Protein AF-A0A2G5SAI1-F1 (afdb_monomer)

Nearest PDB structures (foldseek):
  5xy3-assembly1_M  TM=5.876E-01  e=2.403E-03  Trichomonas vaginalis
  4n4i-assembly1_A  TM=6.381E-01  e=8.136E-03  Mus musculus
  4n4g-assembly1_A  TM=5.969E-01  e=5.903E-03  Mus musculus
  4ns5-assembly1_A  TM=6.310E-01  e=1.052E-02  Homo sapiens
  1lel-assembly1_B-2  TM=3.858E-01  e=8.335E+00  Gallus gallus

Sequence (165 aa):
MIRNRRGLKSGDVVWAGAYPAFLLRQKNSNRWVVEYFGFSNPVGTEKIQNLVAFHINDHAPCPQGESDANFAEAMTETIQFLVDDGCEWGASGRRTVPASFAQKYGLVRHVGAAMDRTVEDDLDETIEEKHEVHVVEPKKKSVQNRMIFIVAVVIVAVFILWYFM

Radius of gyration: 23.04 Å; Cα contacts (8 Å, |Δi|>4): 207; chains: 1; bounding box: 53×70×50 Å

pLDDT: mean 77.82, std 23.18, range [29.17, 98.12]

Organism: NCBI:txid1611254

Secondary structure (DSSP, 8-state):
---------TT-EEEETTEEEEEEEEEETTEEEEEESSTT--EEEEEGGGEEE-BTTEE-PPPTTS-HHHHHHHHHHHHHHHHHTT-SBS-SS--SPPHHHHHHH--EE-S--------------------------------S-HHHHHHHHHHHHHHHHHHT-

Mean predicted aligned error: 15.46 Å

Structure (mmCIF, N/CA/C/O backbone):
data_AF-A0A2G5SAI1-F1
#
_entry.id   AF-A0A2G5SAI1-F1
#
loop_
_atom_site.group_PDB
_atom_site.id
_atom_site.type_symbol
_atom_site.label_atom_id
_atom_site.label_alt_id
_atom_site.label_comp_id
_atom_site.label_asym_id
_atom_site.label_entity_id
_atom_site.label_seq_id
_atom_site.pdbx_PDB_ins_code
_atom_site.Cartn_x
_atom_site.Cartn_y
_atom_site.Cartn_z
_atom_site.occupancy
_atom_site.B_iso_or_equiv
_atom_site.auth_seq_id
_atom_site.auth_comp_id
_atom_site.auth_asym_id
_atom_site.auth_atom_id
_atom_site.pdbx_PDB_model_num
ATOM 1 N N . MET A 1 1 ? -22.150 -13.612 19.525 1.00 33.25 1 MET A N 1
ATOM 2 C CA . MET A 1 1 ? -21.161 -13.685 18.427 1.00 33.25 1 MET A CA 1
ATOM 3 C C . MET A 1 1 ? -20.909 -12.267 17.928 1.00 33.25 1 MET A C 1
ATOM 5 O O . MET A 1 1 ? -21.694 -11.747 17.146 1.00 33.25 1 MET A O 1
ATOM 9 N N . ILE A 1 2 ? -19.897 -11.589 18.474 1.00 29.17 2 ILE A N 1
ATOM 10 C CA . ILE A 1 2 ? -19.568 -10.210 18.091 1.00 29.17 2 ILE A CA 1
ATOM 11 C C . ILE A 1 2 ? -18.911 -10.281 16.711 1.00 29.17 2 ILE A C 1
ATOM 13 O O . ILE A 1 2 ? -17.777 -10.736 16.575 1.00 29.17 2 ILE A O 1
ATOM 17 N N . ARG A 1 3 ? -19.660 -9.897 15.672 1.00 42.19 3 ARG A N 1
ATOM 18 C CA . ARG A 1 3 ? -19.129 -9.684 14.323 1.00 42.19 3 ARG A CA 1
ATOM 19 C C . ARG A 1 3 ? -18.162 -8.502 14.399 1.00 42.19 3 ARG A C 1
ATOM 21 O O . ARG A 1 3 ? -18.578 -7.357 14.265 1.00 42.19 3 ARG A O 1
ATOM 28 N N . ASN A 1 4 ? -16.879 -8.771 14.636 1.00 37.00 4 ASN A N 1
ATOM 29 C CA . ASN A 1 4 ? -15.827 -7.782 14.423 1.00 37.00 4 ASN A CA 1
ATOM 30 C C . ASN A 1 4 ? -15.786 -7.484 12.922 1.00 37.00 4 ASN A C 1
ATOM 32 O O . ASN A 1 4 ? -15.075 -8.152 12.176 1.00 37.00 4 ASN A O 1
ATOM 36 N N . ARG A 1 5 ? -16.568 -6.497 12.467 1.00 50.12 5 ARG A N 1
ATOM 37 C CA . ARG A 1 5 ? -16.341 -5.841 11.179 1.00 50.12 5 ARG A CA 1
ATOM 38 C C . ARG A 1 5 ? -14.973 -5.174 11.292 1.00 50.12 5 ARG A C 1
ATOM 40 O O . ARG A 1 5 ? -14.869 -4.052 11.779 1.00 50.12 5 ARG A O 1
ATOM 47 N N . ARG A 1 6 ? -13.906 -5.903 10.956 1.00 68.19 6 ARG A N 1
ATOM 48 C CA . ARG A 1 6 ? -12.541 -5.372 10.964 1.00 68.19 6 ARG A CA 1
ATOM 49 C C . ARG A 1 6 ? -12.447 -4.435 9.764 1.00 68.19 6 ARG A C 1
ATOM 51 O O . ARG A 1 6 ? -12.173 -4.868 8.654 1.00 68.19 6 ARG A O 1
ATOM 58 N N . GLY A 1 7 ? -12.841 -3.181 9.962 1.00 84.62 7 GLY A N 1
ATOM 59 C CA . GLY A 1 7 ? -12.634 -2.118 8.987 1.00 84.62 7 GLY A CA 1
ATOM 60 C C . GLY A 1 7 ? -11.156 -1.747 8.899 1.00 84.62 7 GLY A C 1
ATOM 61 O O . GLY A 1 7 ? -10.344 -2.214 9.698 1.00 84.62 7 GLY A O 1
ATOM 62 N N . LEU A 1 8 ? -10.827 -0.902 7.926 1.00 92.56 8 LEU A N 1
ATOM 63 C CA . LEU A 1 8 ? -9.523 -0.247 7.875 1.00 92.56 8 LEU A CA 1
ATOM 64 C C . LEU A 1 8 ? -9.432 0.816 8.976 1.00 92.56 8 LEU A C 1
ATOM 66 O O . LEU A 1 8 ? -10.430 1.476 9.284 1.00 92.56 8 LEU A O 1
ATOM 70 N N . LYS A 1 9 ? -8.242 0.992 9.542 1.00 95.00 9 LYS A N 1
ATOM 71 C CA . LYS A 1 9 ? -7.927 2.012 10.549 1.00 95.00 9 LYS A CA 1
ATOM 72 C C . LYS A 1 9 ? -6.647 2.763 10.178 1.00 95.00 9 LYS A C 1
ATOM 74 O O . LYS A 1 9 ? -5.851 2.304 9.366 1.00 95.00 9 LYS A O 1
ATOM 79 N N . SER A 1 10 ? -6.443 3.921 10.802 1.00 95.75 10 SER A N 1
ATOM 80 C CA . SER A 1 10 ? -5.140 4.589 10.767 1.00 95.75 10 SER A CA 1
ATOM 81 C C . SER A 1 10 ? -4.053 3.651 11.285 1.00 95.75 10 SER A C 1
ATOM 83 O O . SER A 1 10 ? -4.265 2.956 12.281 1.00 95.75 10 SER A O 1
ATOM 85 N N . GLY A 1 11 ? -2.906 3.653 10.619 1.00 95.44 11 GLY A N 1
ATOM 86 C CA . GLY A 1 11 ? -1.799 2.749 10.904 1.00 95.44 11 GLY A CA 1
ATOM 87 C C . GLY A 1 11 ? -1.801 1.458 10.089 1.00 95.44 11 GLY A C 1
ATOM 88 O O . GLY A 1 11 ? -0.817 0.732 10.129 1.00 95.44 11 GLY A O 1
ATOM 89 N N . ASP A 1 12 ? -2.879 1.154 9.361 1.00 96.88 12 ASP A N 1
ATOM 90 C CA . ASP A 1 12 ? -2.899 -0.030 8.503 1.00 96.88 12 ASP A CA 1
ATOM 91 C C . ASP A 1 12 ? -2.039 0.186 7.244 1.00 96.88 12 ASP A C 1
ATOM 93 O O . ASP A 1 12 ? -2.059 1.257 6.630 1.00 96.88 12 ASP A O 1
ATOM 97 N N . VAL A 1 13 ? -1.352 -0.874 6.821 1.00 97.94 13 VAL A N 1
ATOM 98 C CA . VAL A 1 13 ? -0.624 -0.965 5.550 1.00 97.94 13 VAL A CA 1
ATOM 99 C C . VAL A 1 13 ? -1.490 -1.688 4.519 1.00 97.94 13 VAL A C 1
ATOM 101 O O . VAL A 1 13 ? -2.051 -2.766 4.759 1.00 97.94 13 VAL A O 1
ATOM 104 N N . VAL A 1 14 ? -1.637 -1.076 3.351 1.00 97.81 14 VAL A N 1
ATOM 105 C CA . VAL A 1 14 ? -2.587 -1.487 2.317 1.00 97.81 14 VAL A CA 1
ATOM 106 C C . VAL A 1 14 ? -1.967 -1.411 0.931 1.00 97.81 14 VAL A C 1
ATOM 108 O O . VAL A 1 14 ? -1.034 -0.657 0.686 1.00 97.81 14 VAL A O 1
ATOM 111 N N . TRP A 1 15 ? -2.555 -2.139 -0.008 1.00 97.88 15 TRP A N 1
ATOM 112 C CA . TRP A 1 15 ? -2.487 -1.770 -1.414 1.00 97.88 15 TRP A CA 1
ATOM 113 C C . TRP A 1 15 ? -3.447 -0.614 -1.675 1.00 97.88 15 TRP A C 1
ATOM 115 O O . TRP A 1 15 ? -4.653 -0.753 -1.462 1.00 97.88 15 TRP A O 1
ATOM 125 N N . ALA A 1 16 ? -2.911 0.504 -2.152 1.00 96.88 16 ALA A N 1
ATOM 126 C CA . ALA A 1 16 ? -3.628 1.652 -2.682 1.00 96.88 16 ALA A CA 1
ATOM 127 C C . ALA A 1 16 ? -3.562 1.606 -4.217 1.00 96.88 16 ALA A C 1
ATOM 129 O O . ALA A 1 16 ? -2.612 2.066 -4.848 1.00 96.88 16 ALA A O 1
ATOM 130 N N . GLY A 1 17 ? -4.560 0.969 -4.832 1.00 94.25 17 GLY A N 1
ATOM 131 C CA . GLY A 1 17 ? -4.464 0.557 -6.232 1.00 94.25 17 GLY A CA 1
ATOM 132 C C . GLY A 1 17 ? -3.345 -0.469 -6.433 1.00 94.25 17 GLY A C 1
ATOM 133 O O . GLY A 1 17 ? -3.375 -1.530 -5.824 1.00 94.25 17 GLY A O 1
ATOM 134 N N . ALA A 1 18 ? -2.361 -0.165 -7.278 1.00 92.75 18 ALA A N 1
ATOM 135 C CA . ALA A 1 18 ? -1.226 -1.055 -7.544 1.00 92.75 18 ALA A CA 1
ATOM 136 C C . ALA A 1 18 ? 0.043 -0.693 -6.742 1.00 92.75 18 ALA A C 1
ATOM 138 O O . ALA A 1 18 ? 1.115 -1.195 -7.055 1.00 92.75 18 ALA A O 1
ATOM 139 N N . TYR A 1 19 ? -0.062 0.176 -5.730 1.00 96.56 19 TYR A N 1
ATOM 140 C CA . TYR A 1 19 ? 1.090 0.667 -4.968 1.00 96.56 19 TYR A CA 1
ATOM 141 C C . TYR A 1 19 ? 0.886 0.477 -3.452 1.00 96.56 19 TYR A C 1
ATOM 143 O O . TYR A 1 19 ? -0.233 0.702 -2.975 1.00 96.56 19 TYR A O 1
ATOM 151 N N . PRO A 1 20 ? 1.902 0.059 -2.674 1.00 97.56 20 PRO A N 1
ATOM 152 C CA . PRO A 1 20 ? 1.783 -0.047 -1.221 1.00 97.56 20 PRO A CA 1
ATOM 153 C C . PRO A 1 20 ? 1.688 1.325 -0.540 1.00 97.56 20 PRO A C 1
ATOM 155 O O . PRO A 1 20 ? 2.381 2.277 -0.899 1.00 97.56 20 PRO A O 1
ATOM 158 N N . ALA A 1 21 ? 0.835 1.434 0.476 1.00 97.94 21 ALA A N 1
ATOM 159 C CA . ALA A 1 21 ? 0.636 2.673 1.213 1.00 97.94 21 ALA A CA 1
ATOM 160 C C . ALA A 1 21 ? 0.277 2.442 2.683 1.00 97.94 21 ALA A C 1
ATOM 162 O O . ALA A 1 21 ? -0.311 1.428 3.062 1.00 97.94 21 ALA A O 1
ATOM 163 N N . PHE A 1 22 ? 0.582 3.441 3.499 1.00 97.31 22 PHE A N 1
ATOM 164 C CA . PHE A 1 22 ? 0.235 3.543 4.905 1.00 97.31 22 PHE A CA 1
ATOM 165 C C . PHE A 1 22 ? -0.989 4.450 5.089 1.00 97.31 22 PHE A C 1
ATOM 167 O O . PHE A 1 22 ? -1.076 5.548 4.529 1.00 97.31 22 PHE A O 1
ATOM 174 N N . LEU A 1 23 ? -1.973 4.010 5.875 1.00 97.69 23 LEU A N 1
ATOM 175 C CA . LEU A 1 23 ? -3.176 4.793 6.147 1.00 97.69 23 LEU A CA 1
ATOM 176 C C . LEU A 1 23 ? -2.934 5.809 7.263 1.00 97.69 23 LEU A C 1
ATOM 178 O O . LEU A 1 23 ? -2.861 5.458 8.438 1.00 97.69 23 LEU A O 1
ATOM 182 N N . LEU A 1 24 ? -2.928 7.097 6.921 1.00 97.62 24 LEU A N 1
ATOM 183 C CA . LEU A 1 24 ? -2.754 8.165 7.907 1.00 97.62 24 LEU A CA 1
ATOM 184 C C . LEU A 1 24 ? -4.052 8.449 8.665 1.00 97.62 24 LEU A C 1
ATOM 186 O O . LEU A 1 24 ? -4.107 8.424 9.896 1.00 97.62 24 LEU A O 1
ATOM 190 N N . ARG A 1 25 ? -5.131 8.737 7.931 1.00 96.38 25 ARG A N 1
ATOM 191 C CA . ARG A 1 25 ? -6.440 9.066 8.513 1.00 96.38 25 ARG A CA 1
ATOM 192 C C . ARG A 1 25 ? -7.574 8.922 7.519 1.00 96.38 25 ARG A C 1
ATOM 194 O O . ARG A 1 25 ? -7.410 9.150 6.320 1.00 96.38 25 ARG A 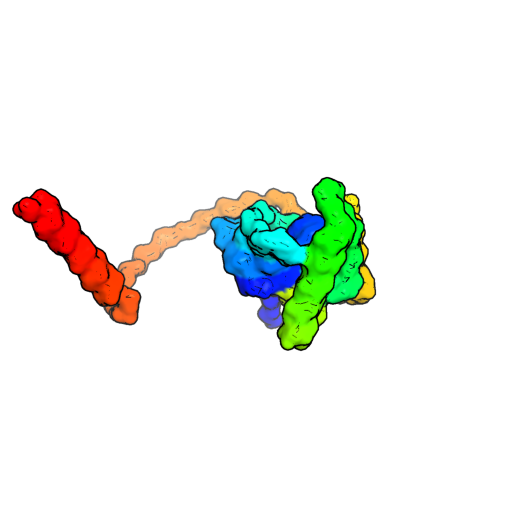O 1
ATOM 201 N N . GLN A 1 26 ? -8.765 8.659 8.037 1.00 96.00 26 GLN A N 1
ATOM 202 C CA . GLN A 1 26 ? -9.977 8.701 7.238 1.00 96.00 26 GLN A CA 1
ATOM 203 C C . GLN A 1 26 ? -10.340 10.160 6.918 1.00 96.00 26 GLN A C 1
ATOM 205 O O . GLN A 1 26 ? -10.448 11.003 7.810 1.00 96.00 26 GLN A O 1
ATOM 210 N N . LYS A 1 27 ? -10.502 10.482 5.630 1.00 94.56 27 LYS A N 1
ATOM 211 C CA . LYS A 1 27 ? -10.914 11.820 5.172 1.00 94.56 27 LYS A CA 1
ATOM 212 C C . LYS A 1 27 ? -12.430 11.982 5.248 1.00 94.56 27 LYS A C 1
ATOM 214 O O . LYS A 1 27 ? -12.912 13.044 5.624 1.00 94.56 27 LYS A O 1
ATOM 219 N N . ASN A 1 28 ? -13.163 10.945 4.849 1.00 93.56 28 ASN A N 1
ATOM 220 C CA . ASN A 1 28 ? -14.616 10.815 4.969 1.00 93.56 28 ASN A CA 1
ATOM 221 C C . ASN A 1 28 ? -15.012 9.330 4.860 1.00 93.56 28 ASN A C 1
ATOM 223 O O . ASN A 1 28 ? -14.145 8.466 4.728 1.00 93.56 28 ASN A O 1
ATOM 227 N N . SER A 1 29 ? -16.311 9.022 4.874 1.00 89.25 29 SER A N 1
ATOM 228 C CA . SER A 1 29 ? -16.820 7.641 4.840 1.00 89.25 29 SER A CA 1
ATOM 229 C C . SER A 1 29 ? -16.282 6.789 3.680 1.00 89.25 29 SER A C 1
ATOM 231 O O . SER A 1 29 ? -16.175 5.577 3.829 1.00 89.25 29 SER A O 1
ATOM 233 N N . ASN A 1 30 ? -15.888 7.400 2.557 1.00 93.75 30 ASN A N 1
ATOM 234 C CA . ASN A 1 30 ? -15.450 6.698 1.349 1.00 93.75 30 ASN A CA 1
ATOM 235 C C . ASN A 1 30 ? -13.981 6.968 0.966 1.00 93.75 30 ASN A C 1
ATOM 237 O O . ASN A 1 30 ? -13.507 6.462 -0.052 1.00 93.75 30 ASN A O 1
ATOM 241 N N . ARG A 1 31 ? -13.241 7.793 1.717 1.00 95.69 31 ARG A N 1
ATOM 242 C CA . ARG A 1 31 ? -11.877 8.197 1.341 1.00 95.69 31 ARG A CA 1
ATOM 243 C C . ARG A 1 31 ? -10.904 8.210 2.509 1.00 95.69 31 ARG A C 1
ATOM 245 O O . ARG A 1 31 ? -11.240 8.660 3.604 1.00 95.69 31 ARG A O 1
ATOM 252 N N . TRP A 1 32 ? -9.669 7.828 2.215 1.00 98.12 32 TRP A N 1
ATOM 253 C CA . TRP A 1 32 ? -8.536 7.826 3.133 1.00 98.12 32 TRP A CA 1
ATOM 254 C C . TRP A 1 32 ? -7.433 8.745 2.635 1.00 98.12 32 TRP A C 1
ATOM 256 O O . TRP A 1 32 ? -7.219 8.861 1.432 1.00 98.12 32 TRP A O 1
ATOM 266 N N . VAL A 1 33 ? -6.754 9.406 3.567 1.00 98.06 33 VAL A N 1
ATOM 267 C CA . VAL A 1 33 ? -5.447 10.010 3.314 1.00 98.06 33 VAL A CA 1
ATOM 268 C C . VAL A 1 33 ? -4.412 8.908 3.481 1.00 98.06 33 VAL A C 1
ATOM 270 O O . VAL A 1 33 ? -4.417 8.224 4.509 1.00 98.06 33 VAL A O 1
ATOM 273 N N . VAL A 1 34 ? -3.573 8.738 2.468 1.00 98.12 34 VAL A N 1
ATOM 274 C CA . VAL A 1 34 ? -2.578 7.665 2.394 1.00 98.12 34 VAL A CA 1
ATOM 275 C C . VAL A 1 34 ? -1.201 8.261 2.151 1.00 98.12 34 VAL A C 1
ATOM 277 O O . VAL A 1 34 ? -1.097 9.287 1.481 1.00 98.12 34 VAL A O 1
ATOM 280 N N . GLU A 1 35 ? -0.177 7.627 2.692 1.00 97.94 35 GLU A N 1
ATOM 281 C CA . GLU A 1 35 ? 1.230 7.910 2.416 1.00 97.94 35 GLU A CA 1
ATOM 282 C C . GLU A 1 35 ? 1.798 6.706 1.672 1.00 97.94 35 GLU A C 1
ATOM 284 O O . GLU A 1 35 ? 1.701 5.585 2.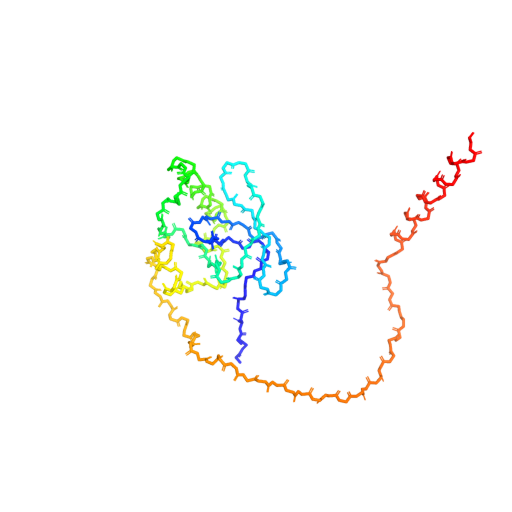165 1.00 97.94 35 GLU A O 1
ATOM 289 N N . TYR A 1 36 ? 2.279 6.904 0.448 1.00 96.94 36 TYR A N 1
ATOM 290 C CA . TYR A 1 36 ? 2.840 5.808 -0.342 1.00 96.94 36 TYR A CA 1
ATOM 291 C C . TYR A 1 36 ? 4.258 5.501 0.134 1.00 96.94 36 TYR A C 1
ATOM 293 O O . TYR A 1 36 ? 4.997 6.432 0.428 1.00 96.94 36 TYR A O 1
ATOM 301 N N . PHE A 1 37 ? 4.625 4.221 0.192 1.00 95.94 37 PHE A N 1
ATOM 302 C CA . PHE A 1 37 ? 5.991 3.809 0.539 1.00 95.94 37 PHE A CA 1
ATOM 303 C C . PHE A 1 37 ? 6.990 4.149 -0.583 1.00 95.94 37 PHE A C 1
ATOM 305 O O . PHE A 1 37 ? 6.603 4.348 -1.737 1.00 95.94 37 PHE A O 1
ATOM 312 N N . GLY A 1 38 ? 8.285 4.160 -0.277 1.00 91.75 38 GLY A N 1
ATOM 313 C CA . GLY A 1 38 ? 9.354 4.442 -1.228 1.00 91.75 38 GLY A CA 1
ATOM 314 C C . GLY A 1 38 ? 9.692 5.927 -1.365 1.00 91.75 38 GLY A C 1
ATOM 315 O O . GLY A 1 38 ? 9.464 6.757 -0.486 1.00 91.75 38 GLY A O 1
ATOM 316 N N . PHE A 1 39 ? 10.307 6.292 -2.490 1.00 76.62 39 PHE A N 1
ATOM 317 C CA . PHE A 1 39 ? 10.956 7.595 -2.604 1.00 76.62 39 PHE A CA 1
ATOM 318 C C . PHE A 1 39 ? 9.983 8.778 -2.434 1.00 76.62 39 PHE A C 1
ATOM 320 O O . PHE A 1 39 ? 8.990 8.907 -3.149 1.00 76.62 39 PHE A O 1
ATOM 327 N N . SER A 1 40 ? 10.340 9.699 -1.528 1.00 80.50 40 SER A N 1
ATOM 328 C CA . SER A 1 40 ? 9.630 10.937 -1.146 1.00 80.50 40 SER A CA 1
ATOM 329 C C . SER A 1 40 ? 8.343 10.793 -0.326 1.00 80.50 40 SER A C 1
ATOM 331 O O . SER A 1 40 ? 7.779 11.826 0.041 1.00 80.50 40 SER A O 1
ATOM 333 N N . ASN A 1 41 ? 7.907 9.566 -0.014 1.00 87.38 41 ASN A N 1
ATOM 334 C CA . ASN A 1 41 ? 6.684 9.273 0.741 1.00 87.38 41 ASN A CA 1
ATOM 335 C C . 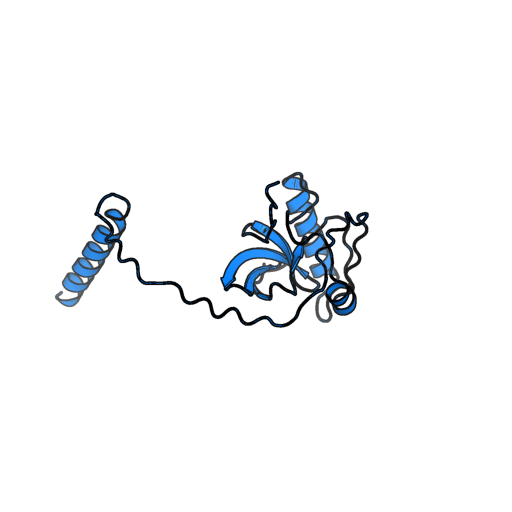ASN A 1 41 ? 5.501 10.201 0.396 1.00 87.38 41 ASN A C 1
ATOM 337 O O . ASN A 1 41 ? 4.987 10.933 1.253 1.00 87.38 41 ASN A O 1
ATOM 341 N N . PRO A 1 42 ? 5.089 10.264 -0.884 1.00 92.62 42 PRO A N 1
ATOM 342 C CA . PRO A 1 42 ? 4.086 11.224 -1.303 1.00 92.62 42 PRO A CA 1
ATOM 343 C C . PRO A 1 42 ? 2.749 10.942 -0.612 1.00 92.62 42 PRO A C 1
ATOM 345 O O . PRO A 1 42 ? 2.301 9.801 -0.487 1.00 92.62 42 PRO A O 1
ATOM 348 N N . VAL A 1 43 ? 2.071 12.011 -0.192 1.00 96.44 43 VAL A N 1
ATOM 349 C CA . VAL A 1 43 ? 0.766 11.917 0.469 1.00 96.44 43 VAL A CA 1
ATOM 350 C C . VAL A 1 43 ? -0.353 12.124 -0.547 1.00 96.44 43 VAL A C 1
ATOM 352 O O . VAL A 1 43 ? -0.419 13.141 -1.238 1.00 96.44 43 VAL A O 1
ATOM 355 N N . GLY A 1 44 ? -1.274 11.166 -0.605 1.00 95.62 44 GLY A N 1
ATOM 356 C CA . GLY A 1 44 ? -2.409 11.151 -1.518 1.00 95.62 44 GLY A CA 1
ATOM 357 C C . GLY A 1 44 ? -3.763 11.028 -0.824 1.00 95.62 44 GLY A C 1
ATOM 358 O O . GLY A 1 44 ? -3.913 11.096 0.397 1.00 95.62 44 GLY A O 1
ATOM 359 N N . THR A 1 45 ? -4.810 10.855 -1.631 1.00 96.75 45 THR A N 1
ATOM 360 C CA . THR A 1 45 ? -6.144 10.491 -1.142 1.00 96.75 45 THR A CA 1
ATOM 361 C C . THR A 1 45 ? -6.721 9.382 -2.001 1.00 96.75 45 THR A C 1
ATOM 363 O O . THR A 1 45 ? -6.936 9.591 -3.192 1.00 96.75 45 THR A O 1
ATOM 366 N N . GLU A 1 46 ? -7.108 8.277 -1.375 1.00 97.56 46 GLU A N 1
ATOM 367 C CA . GLU A 1 46 ? -7.671 7.118 -2.062 1.00 97.56 46 GLU A CA 1
ATOM 368 C C . GLU A 1 46 ? -9.109 6.814 -1.668 1.00 97.56 46 GLU A C 1
ATOM 370 O O . GLU A 1 46 ? -9.567 7.154 -0.575 1.00 97.56 46 GLU A O 1
ATOM 375 N N . LYS A 1 47 ? -9.845 6.186 -2.590 1.00 96.12 47 LYS A N 1
ATOM 376 C CA . LYS A 1 47 ? -11.194 5.672 -2.314 1.00 96.12 47 LYS A CA 1
ATOM 377 C C . LYS A 1 47 ? -11.093 4.328 -1.607 1.00 96.12 47 LYS A C 1
ATOM 379 O O . LYS A 1 47 ? -10.275 3.506 -1.998 1.00 96.12 47 LYS A O 1
ATOM 384 N N . ILE A 1 48 ? -11.993 4.042 -0.667 1.00 94.62 48 ILE A N 1
ATOM 385 C CA . ILE A 1 48 ? -11.965 2.782 0.099 1.00 94.62 48 ILE A CA 1
ATOM 386 C C . ILE A 1 48 ? -12.011 1.531 -0.793 1.00 94.62 48 ILE A C 1
ATOM 388 O O . ILE A 1 48 ? -11.400 0.522 -0.462 1.00 94.62 48 ILE A O 1
ATOM 392 N N . GLN A 1 49 ? -12.692 1.596 -1.942 1.00 94.75 49 GLN A N 1
ATOM 393 C CA . GLN A 1 49 ? -12.766 0.504 -2.920 1.00 94.75 49 GLN A CA 1
ATOM 394 C C . GLN A 1 49 ? -11.412 0.163 -3.567 1.00 94.75 49 GLN A C 1
ATOM 396 O O . GLN A 1 49 ? -11.228 -0.967 -4.004 1.00 94.75 49 GLN A O 1
ATOM 401 N N . ASN A 1 50 ? -10.480 1.121 -3.602 1.00 96.62 50 ASN A N 1
ATOM 402 C CA . ASN A 1 50 ? -9.118 0.950 -4.104 1.00 96.62 50 ASN A CA 1
ATOM 403 C C . ASN A 1 50 ? -8.143 0.558 -2.982 1.00 96.62 50 ASN A C 1
ATOM 405 O O . ASN A 1 50 ? -6.937 0.645 -3.186 1.00 96.62 50 ASN A O 1
ATOM 409 N N . LEU A 1 51 ? -8.647 0.167 -1.808 1.00 96.88 51 LEU A N 1
ATOM 410 C CA . LEU A 1 51 ? -7.830 -0.245 -0.675 1.00 96.88 51 LEU A CA 1
ATOM 411 C C . LEU A 1 51 ? -8.098 -1.709 -0.341 1.00 96.88 51 LEU A C 1
ATOM 413 O O . LEU A 1 51 ? -9.244 -2.094 -0.088 1.00 96.88 51 LEU A O 1
ATOM 417 N N . VAL A 1 52 ? -7.040 -2.507 -0.277 1.00 95.94 52 VAL A N 1
ATOM 418 C CA . VAL A 1 52 ? -7.056 -3.870 0.276 1.00 95.94 52 VAL A CA 1
ATOM 419 C C . VAL A 1 52 ? -5.856 -4.049 1.190 1.00 95.94 52 VAL A C 1
ATOM 421 O O . VAL A 1 52 ? -4.832 -3.413 0.977 1.00 95.94 52 VAL A O 1
ATOM 424 N N . ALA A 1 53 ? -5.973 -4.884 2.224 1.00 96.75 53 ALA A N 1
ATOM 425 C CA . ALA A 1 53 ? -4.853 -5.143 3.130 1.00 96.75 53 ALA A CA 1
ATOM 426 C C . ALA A 1 53 ? -3.629 -5.579 2.337 1.00 96.75 53 ALA A C 1
ATOM 428 O O . ALA A 1 53 ? -3.775 -6.413 1.446 1.00 96.75 53 ALA A O 1
ATOM 429 N N . PHE A 1 54 ? -2.457 -5.058 2.671 1.00 97.38 54 PHE A N 1
ATOM 430 C CA . PHE A 1 54 ? -1.211 -5.582 2.138 1.00 97.38 54 PHE A CA 1
ATOM 431 C C . PHE A 1 54 ? -0.872 -6.903 2.834 1.00 97.38 54 PHE A C 1
ATOM 433 O O . PHE A 1 54 ? -1.136 -7.067 4.031 1.00 97.38 54 PHE A O 1
ATOM 440 N N . HIS A 1 55 ? -0.293 -7.837 2.092 1.00 96.69 55 HIS A N 1
ATOM 441 C CA . HIS A 1 55 ? 0.298 -9.049 2.633 1.00 96.69 55 HIS A CA 1
ATOM 442 C C . HIS A 1 55 ? 1.698 -9.233 2.049 1.00 96.69 55 HIS A C 1
ATOM 444 O O . HIS A 1 55 ? 1.896 -9.012 0.858 1.00 96.69 55 HIS A O 1
ATOM 450 N N . ILE A 1 56 ? 2.653 -9.688 2.861 1.00 95.50 56 ILE A N 1
ATOM 451 C CA . ILE A 1 56 ? 4.071 -9.803 2.464 1.00 95.50 56 ILE A CA 1
ATOM 452 C C . ILE A 1 56 ? 4.324 -10.715 1.247 1.00 95.50 56 ILE A C 1
ATOM 454 O O . ILE A 1 56 ? 5.299 -10.528 0.533 1.00 95.50 56 ILE A O 1
ATOM 458 N N . ASN A 1 57 ? 3.428 -11.676 0.993 1.00 93.88 57 ASN A N 1
ATOM 459 C CA . ASN A 1 57 ? 3.493 -12.600 -0.153 1.00 93.88 57 ASN A CA 1
ATOM 460 C C . ASN A 1 57 ? 2.589 -12.188 -1.331 1.00 93.88 57 ASN A C 1
ATOM 462 O O . ASN A 1 57 ? 2.292 -13.014 -2.197 1.00 93.88 57 ASN A O 1
ATOM 466 N N . ASP A 1 58 ? 2.052 -10.969 -1.323 1.00 94.25 58 ASP A N 1
ATOM 467 C CA . ASP A 1 58 ? 1.312 -10.450 -2.469 1.00 94.25 58 ASP A CA 1
ATOM 468 C C . ASP A 1 58 ? 2.262 -10.083 -3.613 1.00 94.25 58 ASP A C 1
ATOM 470 O O . ASP A 1 58 ? 3.386 -9.634 -3.400 1.00 94.25 58 ASP A O 1
ATOM 474 N N . HIS A 1 59 ? 1.768 -10.217 -4.840 1.00 92.38 59 HIS A N 1
ATOM 475 C CA . HIS A 1 59 ? 2.471 -9.792 -6.041 1.00 92.38 59 HIS A CA 1
ATOM 476 C C . HIS A 1 59 ? 1.582 -8.866 -6.872 1.00 92.38 59 HIS A C 1
ATOM 478 O O . HIS A 1 59 ? 0.450 -9.220 -7.199 1.00 92.38 59 HIS A O 1
ATOM 484 N N . ALA A 1 60 ? 2.103 -7.708 -7.269 1.00 92.75 60 ALA A N 1
ATOM 485 C CA . ALA A 1 60 ? 1.467 -6.799 -8.216 1.00 92.75 60 ALA A CA 1
ATOM 486 C C . ALA A 1 60 ? 2.497 -6.345 -9.264 1.00 92.75 60 ALA A C 1
ATOM 488 O O . ALA A 1 60 ? 3.671 -6.188 -8.923 1.00 92.75 60 ALA A O 1
ATOM 489 N N . PRO A 1 61 ? 2.095 -6.149 -10.531 1.00 94.50 61 PRO A N 1
ATOM 490 C CA . PRO A 1 61 ? 2.978 -5.570 -11.534 1.00 94.50 61 PRO A CA 1
ATOM 491 C C . PRO A 1 61 ? 3.317 -4.114 -11.191 1.00 94.50 61 PRO A C 1
ATOM 493 O O . PRO A 1 61 ? 2.489 -3.397 -10.626 1.00 94.50 61 PRO A O 1
ATOM 496 N N . CYS A 1 62 ? 4.509 -3.670 -11.597 1.00 94.69 62 CYS A N 1
ATOM 497 C CA . CYS A 1 62 ? 4.913 -2.269 -11.499 1.00 94.69 62 CYS A CA 1
ATOM 498 C C . CYS A 1 62 ? 3.890 -1.367 -12.224 1.00 94.69 62 CYS A C 1
ATOM 500 O O . CYS A 1 62 ? 3.539 -1.649 -13.379 1.00 94.69 62 CYS A O 1
ATOM 502 N N . PRO A 1 63 ? 3.365 -0.310 -11.576 1.00 93.38 63 PRO A N 1
ATOM 503 C CA . PRO A 1 63 ? 2.393 0.577 -12.203 1.00 93.38 63 PRO A CA 1
ATOM 504 C C . PRO A 1 63 ? 2.967 1.314 -13.414 1.00 93.38 63 PRO A C 1
ATOM 506 O O . PRO A 1 63 ? 4.124 1.724 -13.438 1.00 93.38 63 PRO A O 1
ATOM 509 N N . GLN A 1 64 ? 2.129 1.547 -14.425 1.00 91.25 64 GLN A N 1
ATOM 510 C CA . GLN A 1 64 ? 2.554 2.276 -15.617 1.00 91.25 64 GLN A CA 1
ATOM 511 C C . GLN A 1 64 ? 3.038 3.690 -15.258 1.00 91.25 64 GLN A C 1
ATOM 513 O O . GLN A 1 64 ? 2.299 4.470 -14.659 1.00 91.25 64 GLN A O 1
ATOM 518 N N . GLY A 1 65 ? 4.249 4.032 -15.700 1.00 91.06 65 GLY A N 1
ATOM 519 C CA . GLY A 1 65 ? 4.868 5.336 -15.445 1.00 91.06 65 GLY A CA 1
ATOM 520 C C . GLY A 1 65 ? 5.711 5.395 -14.171 1.00 91.06 65 GLY A C 1
ATOM 521 O O . GLY A 1 65 ? 6.369 6.410 -13.959 1.00 91.06 65 GLY A O 1
ATOM 522 N N . GLU A 1 66 ? 5.733 4.327 -13.371 1.00 92.19 66 GLU A N 1
ATOM 523 C CA . GLU A 1 66 ? 6.686 4.160 -12.276 1.00 92.19 66 GLU A 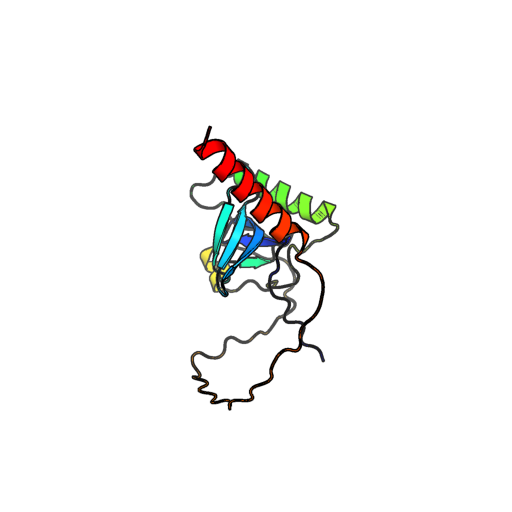CA 1
ATOM 524 C C . GLU A 1 66 ? 7.964 3.453 -12.757 1.00 92.19 66 GLU A C 1
ATOM 526 O O . GLU A 1 66 ? 7.953 2.691 -13.727 1.00 92.19 66 GLU A O 1
ATOM 531 N N . SER A 1 67 ? 9.081 3.719 -12.081 1.00 94.19 67 SER A N 1
ATOM 532 C CA . SER A 1 67 ? 10.327 2.976 -12.254 1.00 94.19 67 SER A CA 1
ATOM 533 C C . SER A 1 67 ? 10.276 1.640 -11.512 1.00 94.19 67 SER A C 1
ATOM 535 O O . SER A 1 67 ? 10.011 1.607 -10.311 1.00 94.19 67 SER A O 1
ATOM 537 N N . ASP A 1 68 ? 10.656 0.547 -12.181 1.00 94.81 68 ASP A N 1
ATOM 538 C CA . ASP A 1 68 ? 10.766 -0.778 -11.551 1.00 94.81 68 ASP A CA 1
ATOM 539 C C . ASP A 1 68 ? 11.664 -0.764 -10.304 1.00 94.81 68 ASP A C 1
ATOM 541 O O . ASP A 1 68 ? 11.381 -1.458 -9.330 1.00 94.81 68 ASP A O 1
ATOM 545 N N . ALA A 1 69 ? 12.726 0.051 -10.307 1.00 94.81 69 ALA A N 1
ATOM 546 C CA . ALA A 1 69 ? 13.628 0.176 -9.166 1.00 94.81 69 ALA A CA 1
ATOM 547 C C . ALA A 1 69 ? 12.947 0.846 -7.962 1.00 94.81 69 ALA A C 1
ATOM 549 O O . ALA A 1 69 ? 13.050 0.335 -6.850 1.00 94.81 69 ALA A O 1
ATOM 550 N N . ASN A 1 70 ? 12.209 1.939 -8.188 1.00 94.00 70 ASN A N 1
ATOM 551 C CA . ASN A 1 70 ? 11.481 2.641 -7.126 1.00 94.00 70 ASN A CA 1
ATOM 552 C C . ASN A 1 70 ? 10.361 1.767 -6.562 1.00 94.00 70 ASN A C 1
ATOM 554 O O . ASN A 1 70 ? 10.157 1.707 -5.352 1.00 94.00 70 ASN A O 1
ATOM 558 N N . PHE A 1 71 ? 9.645 1.067 -7.445 1.00 95.62 71 PHE A N 1
ATOM 559 C CA . PHE A 1 71 ? 8.588 0.157 -7.035 1.00 95.62 71 PHE A CA 1
ATOM 560 C C . PHE A 1 71 ? 9.148 -1.010 -6.212 1.00 95.62 71 PHE A C 1
ATOM 562 O O . PHE A 1 71 ? 8.603 -1.340 -5.160 1.00 95.62 71 PHE A O 1
ATOM 569 N N . ALA A 1 72 ? 10.269 -1.604 -6.636 1.00 95.62 72 ALA A N 1
ATOM 570 C CA . ALA A 1 72 ? 10.942 -2.660 -5.883 1.00 95.62 72 ALA A CA 1
ATOM 571 C C . ALA A 1 72 ? 11.456 -2.175 -4.515 1.00 95.62 72 ALA A C 1
ATOM 573 O O . ALA A 1 72 ? 11.346 -2.903 -3.525 1.00 95.62 72 ALA A O 1
ATOM 574 N N . GLU A 1 73 ? 11.979 -0.949 -4.441 1.00 95.81 73 GLU A N 1
ATOM 575 C CA . GLU A 1 73 ? 12.386 -0.317 -3.183 1.00 95.81 73 GLU A CA 1
ATOM 576 C C . GLU A 1 73 ? 11.185 -0.126 -2.249 1.00 95.81 73 GLU A C 1
ATOM 578 O O . GLU A 1 73 ? 11.223 -0.599 -1.115 1.00 95.81 73 GLU A O 1
ATOM 583 N N . ALA A 1 74 ? 10.083 0.449 -2.741 1.00 96.56 74 ALA A N 1
ATOM 584 C CA . ALA A 1 74 ? 8.859 0.635 -1.962 1.00 96.56 74 ALA A CA 1
ATOM 585 C C . ALA A 1 74 ? 8.282 -0.692 -1.450 1.00 96.56 74 ALA A C 1
ATOM 587 O O . ALA A 1 74 ? 7.851 -0.788 -0.300 1.00 96.56 74 ALA A O 1
ATOM 588 N N . MET A 1 75 ? 8.292 -1.737 -2.281 1.00 97.19 75 MET A N 1
ATOM 589 C CA . MET A 1 75 ? 7.877 -3.082 -1.877 1.00 97.19 75 MET A CA 1
ATOM 590 C C . MET A 1 75 ? 8.778 -3.646 -0.775 1.00 97.19 75 MET A C 1
ATOM 592 O O . MET A 1 75 ? 8.274 -4.187 0.208 1.00 97.19 75 MET A O 1
ATOM 596 N N . THR A 1 76 ? 10.097 -3.488 -0.913 1.00 96.25 76 THR A N 1
ATOM 597 C CA . THR A 1 76 ? 11.078 -3.940 0.084 1.00 96.25 76 THR A CA 1
ATOM 598 C C . THR A 1 76 ? 10.887 -3.211 1.411 1.00 96.25 76 THR A C 1
ATOM 600 O O . THR A 1 76 ? 10.820 -3.856 2.455 1.00 96.25 76 THR A O 1
ATOM 603 N N . GLU A 1 77 ? 10.729 -1.888 1.373 1.00 96.56 77 GLU A N 1
ATOM 604 C CA . GLU A 1 77 ? 10.462 -1.058 2.550 1.00 96.56 77 GLU A CA 1
ATOM 605 C C . GLU A 1 77 ? 9.161 -1.474 3.247 1.00 96.56 77 GLU A C 1
ATOM 607 O O . GLU A 1 77 ? 9.145 -1.689 4.456 1.00 96.56 77 GLU A O 1
ATOM 612 N N . THR A 1 78 ? 8.084 -1.665 2.480 1.00 97.44 78 THR A N 1
ATOM 613 C CA . THR A 1 78 ? 6.776 -2.075 3.014 1.00 97.44 78 THR A CA 1
ATOM 614 C C . THR A 1 78 ? 6.852 -3.436 3.707 1.00 97.44 78 THR A C 1
ATOM 616 O O . THR A 1 78 ? 6.286 -3.626 4.785 1.00 97.44 78 THR A O 1
ATOM 619 N N . ILE A 1 79 ? 7.544 -4.402 3.093 1.00 96.69 79 ILE A N 1
ATOM 620 C CA . ILE A 1 79 ? 7.730 -5.736 3.671 1.00 96.69 79 ILE A CA 1
ATOM 621 C C . ILE A 1 79 ? 8.570 -5.639 4.944 1.00 96.69 79 ILE A C 1
ATOM 623 O O . ILE A 1 79 ? 8.178 -6.213 5.958 1.00 96.69 79 ILE A O 1
ATOM 627 N N . GLN A 1 80 ? 9.678 -4.893 4.917 1.00 96.19 80 GLN A N 1
ATOM 628 C CA . GLN A 1 80 ? 10.542 -4.722 6.084 1.00 96.19 80 GLN A CA 1
ATOM 629 C C . GLN A 1 80 ? 9.785 -4.082 7.252 1.00 96.19 80 GLN A C 1
ATOM 631 O O . GLN A 1 80 ? 9.855 -4.597 8.363 1.00 96.19 80 GLN A O 1
ATOM 636 N N . PHE A 1 81 ? 8.989 -3.042 6.987 1.00 95.25 81 PHE A N 1
ATOM 637 C CA . PHE A 1 81 ? 8.142 -2.390 7.986 1.00 95.25 81 PHE A CA 1
ATOM 638 C C . PHE A 1 81 ? 7.225 -3.391 8.708 1.00 95.25 81 PHE A C 1
ATOM 640 O O . PHE A 1 81 ? 7.119 -3.382 9.931 1.00 95.25 81 PHE A O 1
ATOM 647 N N . LEU A 1 82 ? 6.581 -4.292 7.961 1.00 95.81 82 LEU A N 1
ATOM 648 C CA . LEU A 1 82 ? 5.696 -5.301 8.544 1.00 95.81 82 LEU A CA 1
ATOM 649 C C . LEU A 1 82 ? 6.457 -6.411 9.280 1.00 95.81 82 LEU A C 1
ATOM 651 O O . LEU A 1 82 ? 6.004 -6.872 10.330 1.00 95.81 82 LEU A O 1
ATOM 655 N N . VAL A 1 83 ? 7.612 -6.824 8.754 1.00 94.50 83 VAL A N 1
ATOM 656 C CA . VAL A 1 83 ? 8.482 -7.831 9.378 1.00 94.50 83 VAL A CA 1
ATOM 657 C C . VAL A 1 83 ? 9.037 -7.334 10.714 1.00 94.50 83 VAL A C 1
ATOM 659 O O . VAL A 1 83 ? 9.042 -8.103 11.676 1.00 94.50 83 VAL A O 1
ATOM 662 N N . ASP A 1 84 ? 9.435 -6.064 10.801 1.00 94.50 84 ASP A N 1
ATOM 663 C CA . ASP A 1 84 ? 9.925 -5.443 12.039 1.00 94.50 84 ASP A CA 1
ATOM 664 C C . ASP A 1 84 ? 8.841 -5.410 13.130 1.00 94.50 84 ASP A C 1
ATOM 666 O O . ASP A 1 84 ? 9.126 -5.651 14.306 1.00 94.50 84 ASP A O 1
ATOM 670 N N . ASP A 1 85 ? 7.580 -5.230 12.729 1.00 91.81 85 ASP A N 1
ATOM 671 C CA . ASP A 1 85 ? 6.400 -5.303 13.600 1.00 91.81 85 ASP A CA 1
ATOM 672 C C . ASP A 1 85 ? 5.912 -6.748 13.863 1.00 91.81 85 ASP A C 1
ATOM 674 O O . ASP A 1 85 ? 4.897 -6.965 14.536 1.00 91.81 85 ASP A O 1
ATOM 678 N N . GLY A 1 86 ? 6.607 -7.765 13.338 1.00 93.50 86 GLY A N 1
ATOM 679 C CA . GLY A 1 86 ? 6.251 -9.179 13.494 1.00 93.50 86 GLY A CA 1
ATOM 680 C C . GLY A 1 86 ? 4.912 -9.555 12.849 1.00 93.50 86 GLY A C 1
ATOM 681 O O . GLY A 1 86 ? 4.235 -10.481 13.307 1.00 93.50 86 GLY A O 1
ATOM 682 N N . CYS A 1 87 ? 4.499 -8.824 11.814 1.00 92.50 87 CYS A N 1
ATOM 683 C CA . CYS A 1 87 ? 3.204 -8.954 11.159 1.00 92.50 87 CYS A CA 1
ATOM 684 C C . CYS A 1 87 ? 3.357 -9.367 9.688 1.00 92.50 87 CYS A C 1
ATOM 686 O O . CYS A 1 87 ? 4.133 -8.794 8.941 1.00 92.50 87 CYS A O 1
ATOM 688 N N . GLU A 1 88 ? 2.549 -10.319 9.216 1.00 94.75 88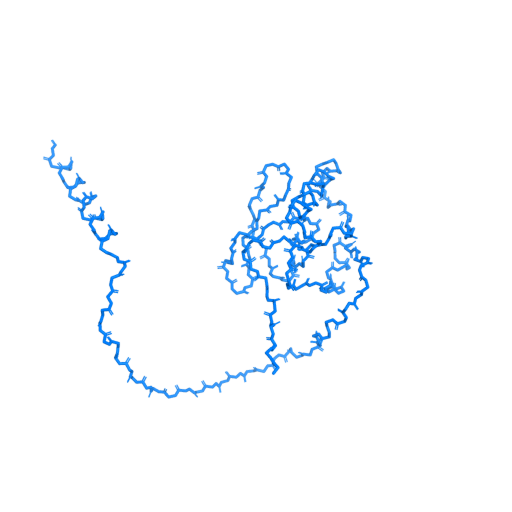 GLU A N 1
ATOM 689 C CA . GLU A 1 88 ? 2.474 -10.643 7.774 1.00 94.75 88 GLU A CA 1
ATOM 690 C C . GLU A 1 88 ? 1.408 -9.816 7.041 1.00 94.75 88 GLU A C 1
ATOM 692 O O . GLU A 1 88 ? 1.421 -9.671 5.818 1.00 94.75 88 GLU A O 1
ATOM 697 N N . TRP A 1 89 ? 0.444 -9.302 7.806 1.00 95.69 89 TRP A N 1
ATOM 698 C CA . TRP A 1 89 ? -0.708 -8.568 7.308 1.00 95.69 89 TRP A CA 1
ATOM 699 C C . TRP A 1 89 ? -0.619 -7.109 7.712 1.00 95.69 89 TRP A C 1
ATOM 701 O O . TRP A 1 89 ? -0.617 -6.801 8.902 1.00 95.69 89 TRP A O 1
ATOM 711 N N . GLY A 1 90 ? -0.704 -6.226 6.723 1.00 96.12 90 GLY A N 1
ATOM 712 C CA . GLY A 1 90 ? -0.756 -4.789 6.946 1.00 96.12 90 GLY A CA 1
ATOM 713 C C . GLY A 1 90 ? -2.059 -4.296 7.568 1.00 96.12 90 GLY A C 1
ATOM 714 O O . GLY A 1 90 ? -2.086 -3.245 8.198 1.00 96.12 90 GLY A O 1
ATOM 715 N N . ALA A 1 91 ? -3.141 -5.068 7.447 1.00 94.94 91 ALA A N 1
ATOM 716 C CA . ALA A 1 91 ? -4.413 -4.743 8.072 1.00 94.94 91 ALA A CA 1
ATOM 717 C C . ALA A 1 91 ? -5.139 -5.987 8.589 1.00 94.94 91 ALA A C 1
ATOM 719 O O . ALA A 1 91 ? -5.021 -7.112 8.085 1.00 94.94 91 ALA A O 1
ATOM 720 N N . SER A 1 92 ? -5.966 -5.775 9.608 1.00 90.81 92 SER A N 1
ATOM 721 C CA . SER A 1 92 ? -6.889 -6.804 10.090 1.00 90.81 92 SER A CA 1
ATOM 722 C C . SER A 1 92 ? -8.157 -6.919 9.238 1.00 90.81 92 SER A C 1
ATOM 724 O O . SER A 1 92 ? -8.812 -7.960 9.271 1.00 90.81 92 SER A O 1
ATOM 726 N N . GLY A 1 93 ? -8.509 -5.855 8.514 1.00 89.31 93 GLY A N 1
ATOM 727 C CA . GLY A 1 93 ? -9.643 -5.780 7.598 1.00 89.31 93 GLY A CA 1
ATOM 728 C C . GLY A 1 93 ? -9.245 -5.938 6.141 1.00 89.31 93 GLY A C 1
ATOM 729 O O . GLY A 1 93 ? -8.075 -5.817 5.821 1.00 89.31 93 GLY A O 1
ATOM 730 N N . ARG A 1 94 ? -10.211 -6.165 5.242 1.00 91.25 94 ARG A N 1
ATOM 731 C CA . ARG A 1 94 ? -9.997 -6.163 3.776 1.00 91.25 94 ARG A CA 1
ATOM 732 C C . ARG A 1 94 ? -8.898 -7.116 3.271 1.00 91.25 94 ARG A C 1
ATOM 734 O O . ARG A 1 94 ? -8.175 -6.806 2.326 1.00 91.25 94 ARG A O 1
ATOM 741 N N . ARG A 1 95 ? -8.803 -8.299 3.882 1.00 92.75 95 ARG A N 1
ATOM 742 C CA . ARG A 1 95 ? -7.869 -9.372 3.492 1.00 92.75 95 ARG A CA 1
ATOM 743 C C . ARG A 1 95 ? -8.321 -10.181 2.275 1.00 92.75 95 ARG A C 1
ATOM 745 O O . ARG A 1 95 ? -7.519 -10.908 1.697 1.00 92.75 95 ARG A O 1
ATOM 752 N N . THR A 1 96 ? -9.569 -10.031 1.852 1.00 90.19 96 THR A N 1
ATOM 753 C CA . THR A 1 96 ? -10.064 -10.581 0.586 1.00 90.19 96 THR A CA 1
ATOM 754 C C . THR A 1 96 ? -9.840 -9.567 -0.530 1.00 90.19 96 THR A C 1
ATOM 756 O O . THR A 1 96 ? -10.227 -8.404 -0.390 1.00 90.19 96 THR A O 1
ATOM 759 N N . VAL A 1 97 ? -9.221 -10.001 -1.630 1.00 90.81 97 VAL A N 1
ATOM 760 C CA . VAL A 1 97 ? -9.034 -9.181 -2.836 1.00 90.81 97 VAL A CA 1
ATOM 761 C C . VAL A 1 97 ? -10.285 -9.303 -3.708 1.00 90.81 97 VAL A C 1
ATOM 763 O O . VAL A 1 97 ? -10.592 -10.409 -4.153 1.00 90.81 97 VAL A O 1
ATOM 766 N N . PRO A 1 98 ? -11.025 -8.211 -3.968 1.00 91.38 98 PRO A N 1
ATOM 767 C CA . PRO A 1 98 ? -12.136 -8.246 -4.914 1.00 91.38 98 PRO A CA 1
ATOM 768 C C . PRO A 1 98 ? -11.649 -8.595 -6.324 1.00 91.38 98 PRO A C 1
ATOM 770 O O . PRO A 1 98 ? -10.603 -8.105 -6.751 1.00 91.38 98 PRO A O 1
ATOM 773 N N . ALA A 1 99 ? -12.436 -9.358 -7.087 1.00 91.56 99 ALA A N 1
ATOM 774 C CA . ALA A 1 99 ? -12.087 -9.710 -8.467 1.00 91.56 99 ALA A CA 1
ATOM 775 C C . ALA A 1 99 ? -11.860 -8.465 -9.344 1.00 91.56 99 ALA A C 1
ATOM 777 O O . ALA A 1 99 ? -10.905 -8.414 -10.114 1.00 91.56 99 ALA A O 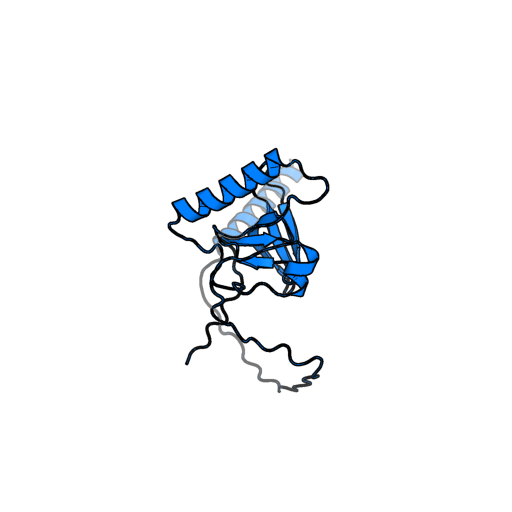1
ATOM 778 N N . SER A 1 100 ? -12.675 -7.422 -9.160 1.00 92.00 100 SER A N 1
ATOM 779 C CA . SER A 1 100 ? -12.526 -6.137 -9.856 1.00 92.00 100 SER A CA 1
ATOM 780 C C . SER A 1 100 ? -11.211 -5.424 -9.530 1.00 92.00 100 SER A C 1
ATOM 782 O O . SER A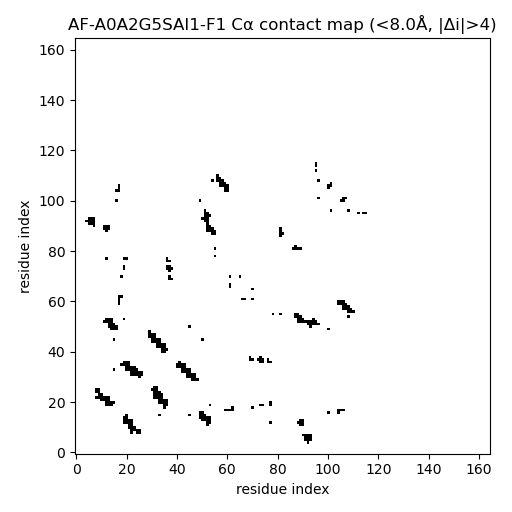 1 100 ? -10.625 -4.779 -10.396 1.00 92.00 100 SER A O 1
ATOM 784 N N . PHE A 1 101 ? -10.718 -5.562 -8.298 1.00 93.19 101 PHE A N 1
ATOM 785 C CA . PHE A 1 101 ? -9.426 -5.022 -7.891 1.00 93.19 101 PHE A CA 1
ATOM 786 C C . PHE A 1 101 ? -8.285 -5.788 -8.566 1.00 93.19 101 PHE A C 1
ATOM 788 O O . PHE A 1 101 ? -7.409 -5.171 -9.169 1.00 93.19 101 PHE A O 1
ATOM 795 N N . ALA A 1 102 ? -8.327 -7.124 -8.517 1.00 93.38 102 ALA A N 1
ATOM 796 C CA . ALA A 1 102 ? -7.324 -7.984 -9.142 1.00 93.38 102 ALA A CA 1
ATOM 797 C C . ALA A 1 102 ? -7.259 -7.778 -10.664 1.00 93.38 102 ALA A C 1
ATOM 799 O O . ALA A 1 102 ? -6.176 -7.611 -11.212 1.00 93.38 102 ALA A O 1
ATOM 800 N N . GLN A 1 103 ? -8.407 -7.705 -11.344 1.00 93.12 103 GLN A N 1
ATOM 801 C CA . GLN A 1 103 ? -8.473 -7.439 -12.786 1.00 93.12 103 GLN A CA 1
ATOM 802 C C . GLN A 1 103 ? -7.914 -6.062 -13.154 1.00 93.12 103 GLN A C 1
ATOM 804 O O . GLN A 1 103 ? -7.251 -5.920 -14.177 1.00 93.12 103 GLN A O 1
ATOM 809 N N . LYS A 1 104 ? -8.181 -5.043 -12.331 1.00 94.50 104 LYS A N 1
ATOM 810 C CA . LYS A 1 104 ? -7.765 -3.667 -12.613 1.00 94.50 104 LYS A CA 1
ATOM 811 C C . LYS A 1 104 ? -6.281 -3.421 -12.347 1.00 94.50 104 LYS A C 1
ATOM 813 O O . LYS A 1 104 ? -5.661 -2.661 -13.082 1.00 94.50 104 LYS A O 1
ATOM 818 N N . TYR A 1 105 ? -5.743 -4.005 -11.279 1.00 94.56 105 TYR A N 1
ATOM 819 C CA . TYR A 1 105 ? -4.399 -3.699 -10.779 1.00 94.56 105 TYR A CA 1
ATOM 820 C C . TYR A 1 105 ? -3.410 -4.861 -10.914 1.00 94.56 105 TYR A C 1
ATOM 822 O O . TYR A 1 105 ? -2.240 -4.698 -10.594 1.00 94.56 105 TYR A O 1
ATOM 830 N N . GLY A 1 106 ? -3.852 -6.034 -11.373 1.00 93.69 106 GLY A N 1
ATOM 831 C CA . GLY A 1 106 ? -2.998 -7.212 -11.539 1.00 93.69 106 GLY A CA 1
ATOM 832 C C . GLY A 1 106 ? -2.535 -7.848 -10.224 1.00 93.69 106 GLY A C 1
ATOM 833 O O . GLY A 1 106 ? -1.578 -8.617 -10.238 1.00 93.69 106 GLY A O 1
ATOM 834 N N . LEU A 1 107 ? -3.181 -7.528 -9.094 1.00 94.06 107 LEU A N 1
ATOM 835 C CA . LEU A 1 107 ? -2.810 -8.065 -7.783 1.00 94.06 107 LEU A CA 1
ATOM 836 C C . LEU A 1 107 ? -3.109 -9.569 -7.704 1.00 94.06 107 LEU A C 1
ATOM 838 O O . LEU A 1 107 ? -4.254 -9.997 -7.863 1.00 94.06 107 LEU A O 1
ATOM 842 N N . VAL A 1 108 ? -2.087 -10.348 -7.368 1.00 92.00 108 VAL A N 1
ATOM 843 C CA . VAL A 1 108 ? -2.148 -11.787 -7.116 1.00 92.00 108 VAL A CA 1
ATOM 844 C C . VAL A 1 108 ? -1.825 -12.038 -5.647 1.00 92.00 108 VAL A C 1
ATOM 846 O O . VAL A 1 108 ? -0.750 -11.690 -5.163 1.00 92.00 108 VAL A O 1
ATOM 849 N N . ARG A 1 109 ? -2.766 -12.662 -4.931 1.00 91.31 109 ARG A N 1
ATOM 850 C CA . ARG A 1 109 ? -2.612 -13.038 -3.521 1.00 91.31 109 ARG A CA 1
ATOM 851 C C . ARG A 1 109 ? -2.463 -14.545 -3.395 1.00 91.31 109 ARG A C 1
ATOM 853 O O . ARG A 1 109 ? -3.399 -15.285 -3.686 1.00 91.31 109 ARG A O 1
ATOM 860 N N . HIS A 1 110 ? -1.308 -14.989 -2.910 1.00 76.69 110 HIS A N 1
ATOM 861 C CA . HIS A 1 110 ? -0.976 -16.412 -2.766 1.00 76.69 110 HIS A CA 1
ATOM 862 C C . HIS A 1 110 ? -1.387 -17.025 -1.417 1.00 76.69 110 HIS A C 1
ATOM 864 O O . HIS A 1 110 ? -1.050 -18.170 -1.122 1.00 76.69 110 HIS A O 1
ATOM 870 N N . VAL A 1 111 ? -2.133 -16.292 -0.588 1.00 73.44 111 VAL A N 1
ATOM 871 C CA . VAL A 1 111 ? -2.643 -16.808 0.687 1.00 73.44 111 VAL A CA 1
ATOM 872 C C . VAL A 1 111 ? -3.935 -17.574 0.436 1.00 73.44 111 VAL A C 1
ATOM 874 O O . VAL A 1 111 ? -4.864 -17.032 -0.165 1.00 73.44 111 VAL A O 1
ATOM 877 N N . GLY A 1 112 ? -4.003 -18.823 0.912 1.00 56.03 112 GLY A N 1
ATOM 878 C CA . GLY A 1 112 ? -5.221 -19.629 0.872 1.00 56.03 112 GLY A CA 1
ATOM 879 C C . GLY A 1 112 ? -6.383 -18.819 1.434 1.00 56.03 112 GLY A C 1
ATOM 880 O O . GLY A 1 112 ? -6.358 -18.425 2.600 1.00 56.03 112 GLY A O 1
ATOM 881 N N . ALA A 1 113 ? -7.353 -18.504 0.577 1.00 47.94 113 ALA A N 1
ATOM 882 C CA . ALA A 1 113 ? -8.459 -17.633 0.924 1.00 47.94 113 ALA A CA 1
ATOM 883 C C . ALA A 1 113 ? -9.219 -18.240 2.108 1.00 47.94 113 ALA A C 1
ATOM 885 O O . ALA A 1 113 ? -10.014 -19.166 1.944 1.00 47.94 113 ALA A O 1
ATOM 886 N N . ALA A 1 114 ? -9.015 -17.699 3.310 1.00 46.56 114 ALA A N 1
ATOM 887 C CA . ALA A 1 114 ? -10.062 -17.747 4.309 1.00 46.56 114 ALA A CA 1
ATOM 888 C C . ALA A 1 114 ? -11.233 -16.996 3.670 1.00 46.56 114 ALA A C 1
ATOM 890 O O . ALA A 1 114 ? -11.187 -15.774 3.548 1.00 46.56 114 ALA A O 1
ATOM 891 N N . MET A 1 115 ? -12.193 -17.751 3.129 1.00 40.69 115 MET A N 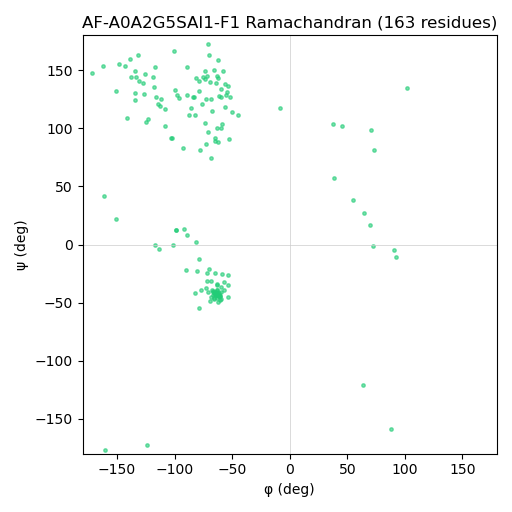1
ATOM 892 C CA . MET A 1 115 ? -13.399 -17.254 2.475 1.00 40.69 115 MET A CA 1
ATOM 893 C C . MET A 1 115 ? -14.117 -16.286 3.418 1.00 40.69 115 MET A C 1
ATOM 895 O O . MET A 1 115 ? -14.971 -16.690 4.205 1.00 40.69 115 MET A O 1
ATOM 899 N N . ASP A 1 116 ? -13.800 -15.000 3.324 1.00 42.25 116 ASP A N 1
ATOM 900 C CA . ASP A 1 116 ? -14.646 -13.953 3.870 1.00 42.25 116 ASP A CA 1
ATOM 901 C C . ASP A 1 116 ? -15.784 -13.790 2.859 1.00 42.25 116 ASP A C 1
ATOM 903 O O . ASP A 1 116 ? -15.728 -12.983 1.930 1.00 42.25 116 ASP A O 1
ATOM 907 N N . ARG A 1 117 ? -16.780 -14.681 2.961 1.00 35.81 117 ARG A N 1
ATOM 908 C CA . ARG A 1 117 ? -18.051 -14.576 2.238 1.00 35.81 117 ARG A CA 1
ATOM 909 C C . ARG A 1 117 ? -18.825 -13.387 2.804 1.00 35.81 117 ARG A C 1
ATOM 911 O O . ARG A 1 117 ? -19.803 -13.557 3.524 1.00 35.81 117 ARG A O 1
ATOM 918 N N . THR A 1 118 ? -18.405 -12.178 2.470 1.00 41.53 118 THR A N 1
ATOM 919 C CA . THR A 1 118 ? -19.325 -11.044 2.401 1.00 41.53 118 THR A CA 1
ATOM 920 C C . THR A 1 118 ? -19.802 -10.961 0.965 1.00 41.53 118 THR A C 1
ATOM 922 O O . THR A 1 118 ? -19.197 -10.296 0.131 1.00 41.53 118 THR A O 1
ATOM 925 N N . VAL A 1 119 ? -20.812 -11.794 0.723 1.00 38.91 119 VAL A N 1
ATOM 926 C CA . VAL A 1 119 ? -21.875 -11.692 -0.275 1.00 38.91 119 VAL A CA 1
ATOM 927 C C . VAL A 1 119 ? -21.888 -10.336 -0.996 1.00 38.91 119 VAL A C 1
ATOM 929 O O . VAL A 1 119 ? -22.080 -9.292 -0.374 1.00 38.91 119 VAL A O 1
ATOM 932 N N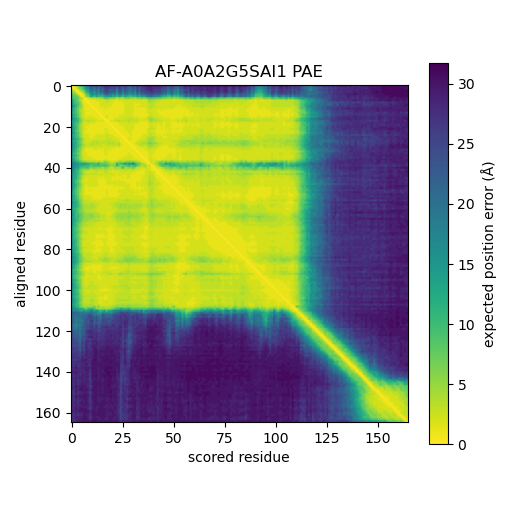 . GLU A 1 120 ? -21.674 -10.389 -2.309 1.00 40.91 120 GLU A N 1
ATOM 933 C CA . GLU A 1 120 ? -22.290 -9.466 -3.257 1.00 40.91 120 GLU A CA 1
ATOM 934 C C . GLU A 1 120 ? -23.810 -9.699 -3.174 1.00 40.91 120 GLU A C 1
ATOM 936 O O . GLU A 1 120 ? -24.281 -10.705 -3.685 1.00 40.91 120 GLU A O 1
ATOM 941 N N . ASP A 1 121 ? -24.545 -8.847 -2.455 1.00 37.69 121 ASP A N 1
ATOM 942 C CA . ASP A 1 121 ? -25.995 -8.645 -2.621 1.00 37.69 121 ASP A CA 1
ATOM 943 C C . ASP A 1 121 ? -26.328 -7.199 -2.225 1.00 37.69 121 ASP A C 1
ATOM 945 O O . ASP A 1 121 ? -25.889 -6.714 -1.177 1.00 37.69 121 ASP A O 1
ATOM 949 N N . ASP A 1 122 ? -27.103 -6.571 -3.112 1.00 34.84 122 ASP A N 1
ATOM 950 C CA . ASP A 1 122 ? -28.009 -5.430 -2.918 1.00 34.84 122 ASP A CA 1
ATOM 951 C C . ASP A 1 122 ? -27.335 -4.069 -2.651 1.00 34.84 122 ASP A C 1
ATOM 953 O O . ASP A 1 122 ? -26.833 -3.762 -1.573 1.00 34.84 122 ASP A O 1
ATOM 957 N N . LEU A 1 123 ? -27.160 -3.181 -3.637 1.00 40.38 123 LEU A N 1
ATOM 958 C CA . LEU A 1 123 ? -28.190 -2.514 -4.450 1.00 40.38 123 LEU A CA 1
ATOM 959 C C . LEU A 1 123 ? -29.457 -2.148 -3.653 1.00 40.38 123 LEU A C 1
ATOM 961 O O . LEU A 1 123 ? -30.291 -2.998 -3.393 1.00 40.38 123 LEU A O 1
ATOM 965 N N . ASP A 1 124 ? -29.564 -0.855 -3.335 1.00 42.88 124 ASP A N 1
ATOM 966 C CA . ASP A 1 124 ? -30.777 -0.095 -2.999 1.00 42.88 124 ASP A CA 1
ATOM 967 C C . ASP A 1 124 ? -31.784 -0.725 -2.020 1.00 42.88 124 ASP A C 1
ATOM 969 O O . ASP A 1 124 ? -32.690 -1.457 -2.402 1.00 42.88 124 ASP A O 1
ATOM 973 N N . GLU A 1 125 ? -31.755 -0.257 -0.769 1.00 33.94 125 GLU A N 1
ATOM 974 C CA . GLU A 1 125 ? -32.999 -0.090 -0.021 1.00 33.94 125 GLU A CA 1
ATOM 975 C C . GLU A 1 125 ? -32.948 1.196 0.815 1.00 33.94 125 GLU A C 1
ATOM 977 O O . GLU A 1 125 ? -32.206 1.352 1.787 1.00 33.94 125 GLU A O 1
ATOM 982 N N . THR A 1 126 ? -33.738 2.162 0.357 1.00 45.25 126 THR A N 1
ATOM 983 C CA . THR A 1 126 ? -34.229 3.322 1.093 1.00 45.25 126 THR A CA 1
ATOM 984 C C . THR A 1 126 ? -34.722 2.920 2.482 1.00 45.25 126 THR A C 1
ATOM 986 O O . THR A 1 126 ? -35.777 2.304 2.607 1.00 45.25 126 THR A O 1
ATOM 989 N N . ILE A 1 127 ? -34.016 3.339 3.532 1.00 40.44 127 ILE A N 1
ATOM 990 C CA . ILE A 1 127 ? -34.564 3.355 4.890 1.00 40.44 127 ILE A CA 1
ATOM 991 C C . ILE A 1 127 ? -34.917 4.807 5.224 1.00 40.44 127 ILE A C 1
ATOM 993 O O . ILE A 1 127 ? -34.092 5.585 5.703 1.00 40.44 127 ILE A O 1
ATOM 997 N N . GLU A 1 128 ? -36.167 5.175 4.935 1.00 46.31 128 GLU A N 1
ATOM 998 C CA . GLU A 1 128 ? -36.861 6.214 5.691 1.00 46.31 128 GLU A CA 1
ATOM 999 C C . GLU A 1 128 ? -37.178 5.643 7.080 1.00 46.31 128 GLU A C 1
ATOM 1001 O O . GLU A 1 128 ? -38.182 4.960 7.264 1.00 46.31 128 GLU A O 1
ATOM 1006 N N . GLU A 1 129 ? -36.345 5.930 8.081 1.00 39.97 129 GLU A N 1
ATOM 1007 C CA . GLU A 1 129 ? -36.735 5.750 9.480 1.00 39.97 129 GLU A CA 1
ATOM 1008 C C . GLU A 1 129 ? -36.944 7.118 10.127 1.00 39.97 129 GLU A C 1
ATOM 1010 O O . GLU A 1 129 ? -36.012 7.833 10.500 1.00 39.97 129 GLU A O 1
ATOM 1015 N N . LYS A 1 130 ? -38.223 7.481 10.260 1.00 42.38 130 LYS A N 1
ATOM 1016 C CA . LYS A 1 130 ? -38.684 8.419 11.282 1.00 42.38 130 LYS A CA 1
ATOM 1017 C C . LYS A 1 130 ? -38.165 7.927 12.629 1.00 42.38 130 LYS A C 1
ATOM 1019 O O . LYS A 1 130 ? -38.471 6.797 13.000 1.00 42.38 130 LYS A O 1
ATOM 1024 N N . HIS A 1 131 ? -37.485 8.778 13.389 1.00 33.34 131 HIS A N 1
ATOM 1025 C CA . HIS A 1 131 ? -37.419 8.599 14.835 1.00 33.34 131 HIS A CA 1
ATOM 1026 C C . HIS A 1 131 ? -37.660 9.910 15.571 1.00 33.34 131 HIS A C 1
ATOM 1028 O O . HIS A 1 131 ? -37.125 10.968 15.238 1.00 33.34 131 HIS A O 1
ATOM 1034 N N . GLU A 1 132 ? -38.566 9.776 16.530 1.00 32.66 132 GLU A N 1
ATOM 1035 C CA . GLU A 1 132 ? -39.158 10.788 17.377 1.00 32.66 132 GLU A CA 1
ATOM 1036 C C . GLU A 1 132 ? -38.132 11.570 18.191 1.00 32.66 132 GLU A C 1
ATOM 1038 O O . GLU A 1 132 ? -37.092 11.083 18.634 1.00 32.66 132 GLU A O 1
ATOM 1043 N N . VAL A 1 133 ? -38.518 12.816 18.429 1.00 39.00 133 VAL A N 1
ATOM 1044 C CA . VAL A 1 133 ? -37.914 13.745 19.367 1.00 39.00 133 VAL A CA 1
ATOM 1045 C C . VAL A 1 133 ? -37.906 13.128 20.768 1.00 39.00 133 VAL A C 1
ATOM 1047 O O . VAL A 1 133 ? -38.958 12.948 21.372 1.00 39.00 133 VAL A O 1
ATOM 1050 N N . HIS A 1 134 ? -36.720 12.919 21.336 1.00 30.69 134 HIS A N 1
ATOM 1051 C CA . HIS A 1 134 ? -36.553 12.955 22.786 1.00 30.69 134 HIS A CA 1
ATOM 1052 C C . HIS A 1 134 ? -35.462 13.968 23.128 1.00 30.69 134 HIS A C 1
ATOM 1054 O O . HIS A 1 134 ? -34.272 13.754 22.902 1.00 30.69 134 HIS A O 1
ATOM 1060 N N . VAL A 1 135 ? -35.903 15.118 23.640 1.00 40.56 135 VAL A N 1
ATOM 1061 C CA . VAL A 1 135 ? -35.047 16.163 24.201 1.00 40.56 135 VAL A CA 1
ATOM 1062 C C . VAL A 1 135 ? -34.412 15.609 25.473 1.00 40.56 135 VAL A C 1
ATOM 1064 O O . VAL A 1 135 ? -35.112 15.340 26.445 1.00 40.56 135 VAL A O 1
ATOM 1067 N N . VAL A 1 136 ? -33.090 15.450 25.482 1.00 38.44 136 VAL A N 1
ATOM 1068 C CA . VAL A 1 136 ? -32.324 15.201 26.708 1.00 38.44 136 VAL A CA 1
ATOM 1069 C C . VAL A 1 136 ? -31.262 16.289 26.822 1.00 38.44 136 VAL A C 1
ATOM 1071 O O . VAL A 1 136 ? -30.301 16.328 26.057 1.00 38.44 136 VAL A O 1
ATOM 1074 N N . GLU A 1 137 ? -31.466 17.207 27.768 1.00 46.47 137 GLU A N 1
ATOM 1075 C CA . GLU A 1 137 ? -30.480 18.219 28.153 1.00 46.47 137 GLU A CA 1
ATOM 1076 C C . GLU A 1 137 ? -29.186 17.560 28.661 1.00 46.47 137 GLU A C 1
ATOM 1078 O O . GLU A 1 137 ? -29.246 16.698 29.545 1.00 46.47 137 GLU A O 1
ATOM 1083 N N . PRO A 1 138 ? -27.990 18.001 28.232 1.00 37.47 138 PRO A N 1
ATOM 1084 C CA . PRO A 1 138 ? -26.770 17.592 28.902 1.00 37.47 138 PRO A CA 1
ATOM 1085 C C . PRO A 1 138 ? -26.437 18.531 30.072 1.00 37.47 138 PRO A C 1
ATOM 1087 O O . PRO A 1 138 ? -26.019 19.682 29.911 1.00 37.47 138 PRO A O 1
ATOM 1090 N N . LYS A 1 139 ? -26.558 17.977 31.284 1.00 34.38 139 LYS A N 1
ATOM 1091 C CA . LYS A 1 139 ? -25.922 18.467 32.514 1.00 34.38 139 LYS A CA 1
ATOM 1092 C C . LYS A 1 139 ? -24.404 18.604 32.315 1.00 34.38 139 LYS A C 1
ATOM 1094 O O . LYS A 1 139 ? -23.724 17.689 31.864 1.00 34.38 139 LYS A O 1
ATOM 1099 N N . LYS A 1 140 ? -23.889 19.771 32.707 1.00 37.12 140 LYS A N 1
ATOM 1100 C CA . LYS A 1 140 ? -22.478 20.190 32.687 1.00 37.12 140 LYS A CA 1
ATOM 1101 C C . LYS A 1 140 ? -21.541 19.353 33.578 1.00 37.12 140 LYS A C 1
ATOM 1103 O O . LYS A 1 140 ? -21.934 18.931 34.663 1.00 37.12 140 LYS A O 1
ATOM 1108 N N . LYS A 1 141 ? -20.253 19.458 33.190 1.00 39.53 141 LYS A N 1
ATOM 1109 C CA . LYS A 1 141 ? -18.963 19.263 33.907 1.00 39.53 141 LYS A CA 1
ATOM 1110 C C . LYS A 1 141 ? -18.296 17.908 33.582 1.00 39.53 141 LYS A C 1
ATOM 1112 O O . LYS A 1 141 ? -18.961 16.894 33.600 1.00 39.53 141 LYS A O 1
ATOM 1117 N N . SER A 1 142 ? -16.991 17.807 33.309 1.00 40.00 142 SER A N 1
ATOM 1118 C CA . SER A 1 142 ? -15.891 18.714 33.652 1.00 40.00 142 SER A CA 1
ATOM 1119 C C . SER A 1 142 ? -14.571 18.301 32.964 1.00 40.00 142 SER A C 1
ATOM 1121 O O . SER A 1 142 ? -14.292 17.115 32.865 1.00 40.00 142 SER A O 1
ATOM 1123 N N . VAL A 1 143 ? -13.748 19.311 32.639 1.00 47.66 143 VAL A N 1
ATOM 1124 C CA . VAL A 1 143 ? -12.264 19.301 32.606 1.00 47.66 143 VAL A CA 1
ATOM 1125 C C . VAL A 1 143 ? -11.582 18.550 31.455 1.00 47.66 143 VAL A C 1
ATOM 1127 O O . VAL A 1 143 ? -11.029 17.482 31.653 1.00 47.66 143 VAL A O 1
ATOM 1130 N N . GLN A 1 144 ? -11.477 19.195 30.283 1.00 46.78 144 GLN A N 1
ATOM 1131 C CA . GLN A 1 144 ? -10.287 19.046 29.423 1.00 46.78 144 GLN A CA 1
ATOM 1132 C C . GLN A 1 144 ? -10.127 20.173 28.383 1.00 46.78 144 GLN A C 1
ATOM 1134 O O . GLN A 1 144 ? -9.832 19.907 27.231 1.00 46.78 144 GLN A O 1
ATOM 1139 N N . ASN A 1 145 ? -10.359 21.447 28.745 1.00 49.06 145 ASN A N 1
ATOM 1140 C CA . ASN A 1 145 ? -10.115 22.553 27.794 1.00 49.06 145 ASN A CA 1
ATOM 1141 C C . ASN A 1 145 ? -9.740 23.914 28.410 1.00 49.06 145 ASN A C 1
ATOM 1143 O O . ASN A 1 145 ? -9.870 24.954 27.769 1.00 49.06 145 ASN A O 1
ATOM 1147 N N . ARG A 1 146 ? -9.234 23.944 29.653 1.00 48.16 146 ARG A N 1
ATOM 1148 C CA . ARG A 1 146 ? -8.716 25.199 30.238 1.00 48.16 146 ARG A CA 1
ATOM 1149 C C . ARG A 1 146 ? -7.439 25.686 29.546 1.00 48.16 146 ARG A C 1
ATOM 1151 O O . ARG A 1 146 ? -7.244 26.890 29.446 1.00 48.16 146 ARG A O 1
ATOM 1158 N N . MET A 1 147 ? -6.606 24.775 29.039 1.00 53.59 147 MET A N 1
ATOM 1159 C CA . MET A 1 147 ? -5.316 25.134 28.440 1.00 53.59 147 MET A CA 1
ATOM 1160 C C . MET A 1 147 ? -5.485 25.858 27.094 1.00 53.59 147 MET A C 1
ATOM 1162 O O . MET A 1 147 ? -4.850 26.883 26.879 1.00 53.59 147 MET A O 1
ATOM 1166 N N . ILE A 1 148 ? -6.418 25.409 26.243 1.00 59.94 148 ILE A N 1
ATOM 1167 C CA . ILE A 1 148 ? -6.694 26.042 24.939 1.00 59.94 148 ILE A CA 1
ATOM 1168 C C . ILE A 1 148 ? -7.279 27.450 25.116 1.00 59.94 148 ILE A C 1
ATOM 1170 O O . ILE A 1 148 ? -6.890 28.377 24.411 1.00 59.94 148 ILE A O 1
ATOM 1174 N N . PHE A 1 149 ? -8.171 27.635 26.095 1.00 56.97 149 PHE A N 1
ATOM 1175 C CA . PHE A 1 149 ? -8.793 28.937 26.336 1.00 56.97 149 PHE A CA 1
ATOM 1176 C C . PHE A 1 149 ? -7.787 29.980 26.848 1.00 56.97 149 PHE A C 1
ATOM 1178 O O . PHE A 1 149 ? -7.814 31.124 26.406 1.00 56.97 149 PHE A O 1
ATOM 1185 N N . ILE A 1 150 ? -6.858 29.588 27.729 1.00 65.00 150 ILE A N 1
ATOM 1186 C CA . ILE A 1 150 ? -5.813 30.496 28.230 1.00 65.00 150 ILE A CA 1
ATOM 1187 C C . ILE A 1 150 ? -4.850 30.891 27.102 1.00 65.00 150 ILE A C 1
ATOM 1189 O O . ILE A 1 150 ? -4.543 32.072 26.958 1.00 65.00 150 ILE A O 1
ATOM 1193 N N . VAL A 1 151 ? -4.423 29.938 26.264 1.00 63.25 151 VAL A N 1
ATOM 1194 C CA . VAL A 1 151 ? -3.528 30.221 25.126 1.00 63.25 151 VAL A CA 1
ATOM 1195 C C . VAL A 1 151 ? -4.185 31.183 24.133 1.00 63.25 151 VAL A C 1
ATOM 1197 O O . VAL A 1 151 ? -3.551 32.147 23.709 1.00 63.25 151 VAL A O 1
ATOM 1200 N N . ALA A 1 152 ? -5.468 30.986 23.818 1.00 67.25 152 ALA A N 1
ATOM 1201 C CA . ALA A 1 152 ? -6.199 31.882 22.925 1.00 67.25 152 ALA A CA 1
ATOM 1202 C C . ALA A 1 152 ? -6.279 33.321 23.470 1.00 67.25 152 ALA A C 1
ATOM 1204 O O . ALA A 1 152 ? -6.062 34.274 22.724 1.00 67.25 152 ALA A O 1
ATOM 1205 N N . VAL A 1 153 ? -6.531 33.491 24.774 1.00 73.88 153 VAL A N 1
ATOM 1206 C CA . VAL A 1 153 ? -6.599 34.821 25.405 1.00 73.88 153 VAL A CA 1
ATOM 1207 C C . VAL A 1 153 ? -5.238 35.521 25.397 1.00 73.88 153 VAL A C 1
ATOM 1209 O O . VAL A 1 153 ? -5.175 36.715 25.109 1.00 73.88 153 VAL A O 1
ATOM 1212 N N . VAL A 1 154 ? -4.146 34.795 25.657 1.00 73.12 154 VAL A N 1
ATOM 1213 C CA . VAL A 1 154 ? -2.788 35.365 25.630 1.00 73.12 154 VAL A CA 1
ATOM 1214 C C . VAL A 1 154 ? -2.413 35.829 24.222 1.00 73.12 154 VAL A C 1
ATOM 1216 O O . VAL A 1 154 ? -1.907 36.938 24.071 1.00 73.12 154 VAL A O 1
ATOM 1219 N N . ILE A 1 155 ? -2.710 35.034 23.189 1.00 75.75 155 ILE A N 1
ATOM 1220 C CA . ILE A 1 155 ? -2.429 35.411 21.795 1.00 75.75 155 ILE A CA 1
ATOM 1221 C C . ILE A 1 155 ? -3.179 36.696 21.429 1.00 75.75 155 ILE A C 1
ATOM 1223 O O . ILE A 1 155 ? -2.574 37.631 20.911 1.00 75.75 155 ILE A O 1
ATOM 1227 N N . VAL A 1 156 ? -4.472 36.783 21.749 1.00 74.50 156 VAL A N 1
ATOM 1228 C CA . VAL A 1 156 ? -5.276 37.979 21.453 1.00 74.50 156 VAL A CA 1
ATOM 1229 C C . VAL A 1 156 ? -4.749 39.207 22.201 1.00 74.50 156 VAL A C 1
ATOM 1231 O O . VAL A 1 156 ? -4.624 40.273 21.604 1.00 74.50 156 VAL A O 1
ATOM 1234 N N . ALA A 1 157 ? -4.387 39.071 23.479 1.00 74.62 157 ALA A N 1
ATOM 1235 C CA . ALA A 1 157 ? -3.853 40.183 24.263 1.00 74.62 157 ALA A CA 1
ATOM 1236 C C . ALA A 1 157 ? -2.515 40.707 23.708 1.00 74.62 157 ALA A C 1
ATOM 1238 O O . ALA A 1 157 ? -2.327 41.919 23.625 1.00 74.62 157 ALA A O 1
ATOM 1239 N N . VAL A 1 158 ? -1.615 39.813 23.279 1.00 75.25 158 VAL A N 1
ATOM 1240 C CA . VAL A 1 158 ? -0.336 40.188 22.648 1.00 75.25 158 VAL A CA 1
ATOM 1241 C C . VAL A 1 158 ? -0.566 40.903 21.316 1.00 75.25 158 VAL A C 1
ATOM 1243 O O . VAL A 1 158 ? 0.065 41.925 21.064 1.00 75.25 158 VAL A O 1
ATOM 1246 N N . PHE A 1 159 ? -1.503 40.426 20.490 1.00 70.06 159 PHE A N 1
ATOM 1247 C CA . PHE A 1 159 ? -1.842 41.080 19.221 1.00 70.06 159 PHE A CA 1
ATOM 1248 C C . PHE A 1 159 ? -2.406 42.489 19.414 1.00 70.06 159 PHE A C 1
ATOM 1250 O O . PHE A 1 159 ? -2.033 43.403 18.684 1.00 70.06 159 PHE A O 1
ATOM 1257 N N . ILE A 1 160 ? -3.278 42.678 20.407 1.00 72.31 160 ILE A N 1
ATOM 1258 C CA . ILE A 1 160 ? -3.842 43.997 20.711 1.00 72.31 160 ILE A CA 1
ATOM 1259 C C . ILE A 1 160 ? -2.739 44.938 21.206 1.00 72.31 160 ILE A C 1
ATOM 1261 O O . ILE A 1 160 ? -2.630 46.053 20.709 1.00 72.31 160 ILE A O 1
ATOM 1265 N N . LEU A 1 161 ? -1.886 44.493 22.132 1.00 70.38 161 LEU A N 1
ATOM 1266 C CA . LEU A 1 161 ? -0.768 45.302 22.632 1.00 70.38 161 LEU A CA 1
ATOM 1267 C C . LEU A 1 161 ? 0.215 45.704 21.525 1.00 70.38 161 LEU A C 1
ATOM 1269 O O . LEU A 1 161 ? 0.704 46.827 21.542 1.00 70.38 161 LEU A O 1
ATOM 1273 N N . TRP A 1 162 ? 0.470 44.823 20.555 1.00 64.88 162 TRP A N 1
ATOM 1274 C CA . TRP A 1 162 ? 1.349 45.123 19.422 1.00 64.88 162 TRP A CA 1
ATOM 1275 C C . TRP A 1 162 ? 0.729 46.103 18.420 1.00 64.88 162 TRP A C 1
ATOM 1277 O O . TRP A 1 162 ? 1.445 46.888 17.819 1.00 64.88 162 TRP A O 1
ATOM 1287 N N . TYR A 1 163 ? -0.597 46.095 18.262 1.00 68.19 163 TYR A N 1
ATOM 1288 C CA . TYR A 1 163 ? -1.306 47.026 17.378 1.00 68.19 163 TYR A CA 1
ATOM 1289 C C . TYR A 1 163 ? -1.340 48.471 17.913 1.00 68.19 163 TYR A C 1
ATOM 1291 O O . TYR A 1 163 ? -1.510 49.409 17.138 1.00 68.19 163 TYR A O 1
ATOM 1299 N N . PHE A 1 164 ? -1.212 48.655 19.232 1.00 63.44 164 PHE A N 1
ATOM 1300 C CA . PHE A 1 164 ? -1.274 49.967 19.892 1.00 63.44 164 PHE A CA 1
ATOM 1301 C C . PHE A 1 164 ? 0.099 50.556 20.281 1.00 63.44 164 PHE A C 1
ATOM 1303 O O . PHE A 1 164 ? 0.126 51.657 20.836 1.00 63.44 164 PHE A O 1
ATOM 1310 N N . MET A 1 165 ? 1.211 49.858 20.010 1.00 57.75 165 MET A N 1
ATOM 1311 C CA . MET A 1 165 ? 2.584 50.392 20.094 1.00 57.75 165 MET A CA 1
ATOM 1312 C C . MET A 1 165 ? 3.048 50.903 18.733 1.00 57.75 165 MET A C 1
ATOM 1314 O O . MET A 1 165 ? 3.700 51.970 18.719 1.00 57.75 165 MET A O 1
#

Solvent-accessible surface area (backbone atoms only — not comparable to full-atom values): 10133 Å² total; per-residue (Å²): 134,84,79,76,78,48,61,86,53,62,77,24,29,22,26,52,60,55,40,57,25,37,28,67,40,77,75,50,101,56,29,32,32,31,32,33,54,41,88,85,47,55,75,50,74,43,47,53,88,44,49,32,34,30,46,71,72,51,46,57,54,75,48,92,92,60,54,67,67,53,48,51,47,16,51,50,53,53,40,48,57,31,52,76,70,75,37,63,56,33,36,89,13,50,77,68,80,52,69,71,51,27,73,73,34,53,50,46,72,79,66,82,74,77,79,78,80,74,71,93,73,78,82,86,80,89,78,88,73,89,77,80,92,75,92,74,84,82,82,84,86,82,90,89,58,69,67,62,54,53,52,53,51,51,53,52,51,51,54,53,56,61,74,76,109

Foldseek 3Di:
DPPPQFADDQQFWWQQQQFIWGFHHAPDPFKTWTFTFFDPRDIDMGGSLSTAKDFLPKDWDDDPPDDPVRRVRSSVVSNVVQVVVVHRISGPHRNDQDPVSCVRTVMDDPDDDPPPPPDPDDDDDDDPDDDDDDDDDDDDDDDDCPVVVVVVVVVVVVVVVVVVD